Protein AF-0000000083620413 (afdb_homodimer)

Foldseek 3Di:
DPDCPPVNVVVVVVVVVVVVVVVVVVVVVVVVVVVVVVVVVVVVVVVVVVVVVVVVVVVVVVVVVVVVVVVVVVVVVVVVVVVVVVVVVVVD/DPDCPPVNVVVVVVVVVVVVVVVVVVVVVVVVVVVVVVVVVVVVVVVVVVVVVVVVVVVVVVVVVVVVVVVVVVVVVVVVVVVVVVVVVVVD

Radius of gyration: 39.82 Å; Cα contacts (8 Å, |Δi|>4): 116; chains: 2; bounding box: 20×126×66 Å

Secondary structure (DSSP, 8-state):
---B-HHHHHHHHHHHHHHHHHHHHHHHHHHHHHHHHHHHHHHHHHHHHHHHHHHHHHHHHHHHHHHHHHHHHHHHHHHHHHHHHHHHHHH-/---B-HHHHHHHHHHHHHHHHHHHHHHHHHHHHHHHHHHHHHHHHHHHHHHHHHHHHHHHHHHHHHHHHHHHHHHHHHHHHHHHHHHHHH--

Structure (mmCIF, N/CA/C/O backbone):
data_AF-0000000083620413-model_v1
#
loop_
_entity.id
_entity.type
_entity.pdbx_description
1 polymer 'Armadillo repeat-containing kinesin-like protein 3-like'
#
loop_
_atom_site.group_PDB
_atom_site.id
_atom_site.type_symbol
_atom_site.label_atom_id
_atom_site.label_alt_id
_atom_site.label_comp_id
_atom_site.label_asym_id
_atom_site.label_entity_id
_atom_site.label_seq_id
_atom_site.pdbx_PDB_ins_code
_atom_site.Cartn_x
_atom_site.Cartn_y
_atom_site.Cartn_z
_atom_site.occupancy
_atom_site.B_iso_or_equiv
_atom_site.auth_seq_id
_atom_site.auth_comp_id
_atom_site.auth_asym_id
_atom_site.auth_atom_id
_atom_site.pdbx_PDB_model_num
ATOM 1 N N . ILE A 1 1 ? 6.785 -59.375 -35.844 1 46.03 1 ILE A N 1
ATOM 2 C CA . ILE A 1 1 ? 7.059 -58.25 -34.938 1 46.03 1 ILE A CA 1
ATOM 3 C C . ILE A 1 1 ? 7.402 -58.781 -33.531 1 46.03 1 ILE A C 1
ATOM 5 O O . ILE A 1 1 ? 6.676 -59.625 -33 1 46.03 1 ILE A O 1
ATOM 9 N N . PRO A 1 2 ? 8.594 -58.844 -33.188 1 55.22 2 PRO A N 1
ATOM 10 C CA . PRO A 1 2 ? 8.945 -59.594 -32 1 55.22 2 PRO A CA 1
ATOM 11 C C . PRO A 1 2 ? 7.98 -59.344 -30.844 1 55.22 2 PRO A C 1
ATOM 13 O O . PRO A 1 2 ? 7.391 -58.281 -30.75 1 55.22 2 PRO A O 1
ATOM 16 N N . GLY A 1 3 ? 7.207 -60.344 -30.375 1 59.75 3 GLY A N 1
ATOM 17 C CA . GLY A 1 3 ? 6.113 -60.375 -29.422 1 59.75 3 GLY A CA 1
ATOM 18 C C . GLY A 1 3 ? 6.402 -59.594 -28.156 1 59.75 3 GLY A C 1
ATOM 19 O O . GLY A 1 3 ? 7.484 -59.688 -27.578 1 59.75 3 GLY A O 1
ATOM 20 N N . VAL A 1 4 ? 5.902 -58.344 -28.016 1 68.5 4 VAL A N 1
ATOM 21 C CA . VAL A 1 4 ? 6.012 -57.562 -26.781 1 68.5 4 VAL A CA 1
ATOM 22 C C . VAL A 1 4 ? 5.609 -58.438 -25.578 1 68.5 4 VAL A C 1
ATOM 24 O O . VAL A 1 4 ? 4.621 -59.156 -25.641 1 68.5 4 VAL A O 1
ATOM 27 N N . SER A 1 5 ? 6.73 -58.719 -24.766 1 80 5 SER A N 1
ATOM 28 C CA . SER A 1 5 ? 6.508 -59.562 -23.594 1 80 5 SER A CA 1
ATOM 29 C C . SER A 1 5 ? 5.438 -59 -22.688 1 80 5 SER A C 1
ATOM 31 O O . SER A 1 5 ? 5.195 -57.781 -22.703 1 80 5 SER A O 1
ATOM 33 N N . ALA A 1 6 ? 4.562 -59.844 -22.172 1 81.44 6 ALA A N 1
ATOM 34 C CA . ALA A 1 6 ? 3.572 -59.438 -21.156 1 81.44 6 ALA A CA 1
ATOM 35 C C . ALA A 1 6 ? 4.184 -58.531 -20.109 1 81.44 6 ALA A C 1
ATOM 37 O O . ALA A 1 6 ? 3.521 -57.625 -19.625 1 81.44 6 ALA A O 1
ATOM 38 N N . GLU A 1 7 ? 5.539 -58.656 -19.875 1 84.38 7 GLU A N 1
ATOM 39 C CA . GLU A 1 7 ? 6.258 -57.875 -18.891 1 84.38 7 GLU A CA 1
ATOM 40 C C . GLU A 1 7 ? 6.453 -56.438 -19.344 1 84.38 7 GLU A C 1
ATOM 42 O O . GLU A 1 7 ? 6.285 -55.5 -18.562 1 84.38 7 GLU A O 1
ATOM 47 N N . GLU A 1 8 ? 6.816 -56.344 -20.609 1 86.56 8 GLU A N 1
ATOM 48 C CA . GLU A 1 8 ? 7.02 -55.031 -21.172 1 86.56 8 GLU A CA 1
ATOM 49 C C . GLU A 1 8 ? 5.723 -54.219 -21.188 1 86.56 8 GLU A C 1
ATOM 51 O O . GLU A 1 8 ? 5.73 -53 -20.938 1 86.56 8 GLU A O 1
ATOM 56 N N . MET A 1 9 ? 4.621 -54.906 -21.453 1 87.81 9 MET A N 1
ATOM 57 C CA . MET A 1 9 ? 3.312 -54.25 -21.453 1 87.81 9 MET A CA 1
ATOM 58 C C . MET A 1 9 ? 2.926 -53.812 -20.047 1 87.81 9 MET A C 1
ATOM 60 O O . MET A 1 9 ? 2.391 -52.719 -19.859 1 87.81 9 MET A O 1
ATOM 64 N N . ALA A 1 10 ? 3.154 -54.625 -19.094 1 88.5 10 ALA A N 1
ATOM 65 C CA . ALA A 1 10 ? 2.854 -54.312 -17.703 1 88.5 10 ALA A CA 1
ATOM 66 C C . ALA A 1 10 ? 3.662 -53.094 -17.25 1 88.5 10 ALA A C 1
ATOM 68 O O . ALA A 1 10 ? 3.141 -52.219 -16.547 1 88.5 10 ALA A O 1
ATOM 69 N N . ASP A 1 11 ? 4.926 -53.062 -17.641 1 91.25 11 ASP A N 1
ATOM 70 C CA . ASP A 1 11 ? 5.809 -51.969 -17.297 1 91.25 11 ASP A CA 1
ATOM 71 C C . ASP A 1 11 ? 5.316 -50.656 -17.891 1 91.25 11 ASP A C 1
ATOM 73 O O . ASP A 1 11 ? 5.324 -49.625 -17.219 1 91.25 11 ASP A O 1
ATOM 77 N N . LEU A 1 12 ? 4.926 -50.75 -19.125 1 92.81 12 LEU A N 1
ATOM 78 C CA . LEU A 1 12 ? 4.438 -49.562 -19.812 1 92.81 12 LEU A CA 1
ATOM 79 C C . LEU A 1 12 ? 3.164 -49.031 -19.156 1 92.81 12 LEU A C 1
ATOM 81 O O . LEU A 1 12 ? 2.988 -47.812 -19.016 1 92.81 12 LEU A O 1
ATOM 85 N N . LYS A 1 13 ? 2.328 -49.875 -18.734 1 92.94 13 LYS A N 1
ATOM 86 C CA . LYS A 1 13 ? 1.086 -49.5 -18.078 1 92.94 13 LYS A CA 1
ATOM 87 C C . LYS A 1 13 ? 1.366 -48.812 -16.734 1 92.94 13 LYS A C 1
ATOM 89 O O . LYS A 1 13 ? 0.703 -47.844 -16.359 1 92.94 13 LYS A O 1
ATOM 94 N N . LYS A 1 14 ? 2.369 -49.344 -16.062 1 96.25 14 LYS A N 1
ATOM 95 C CA . LYS A 1 14 ? 2.773 -48.781 -14.781 1 96.25 14 LYS A CA 1
ATOM 96 C C . LYS A 1 14 ? 3.338 -47.375 -14.969 1 96.25 14 LYS A C 1
ATOM 98 O O . LYS A 1 14 ? 3.049 -46.469 -14.172 1 96.25 14 LYS A O 1
ATOM 103 N N . MET A 1 15 ? 4.094 -47.219 -15.969 1 97 15 MET A N 1
ATOM 104 C CA . MET A 1 15 ? 4.684 -45.906 -16.266 1 97 15 MET A CA 1
ATOM 105 C C . MET A 1 15 ? 3.604 -44.906 -16.609 1 97 15 MET A C 1
ATOM 107 O O . MET A 1 15 ? 3.67 -43.75 -16.188 1 97 15 MET A O 1
ATOM 111 N N . LEU A 1 16 ? 2.693 -45.344 -17.391 1 97.38 16 LEU A N 1
ATOM 112 C CA . LEU A 1 16 ? 1.594 -44.469 -17.781 1 97.38 16 LEU A CA 1
ATOM 113 C C . LEU A 1 16 ? 0.809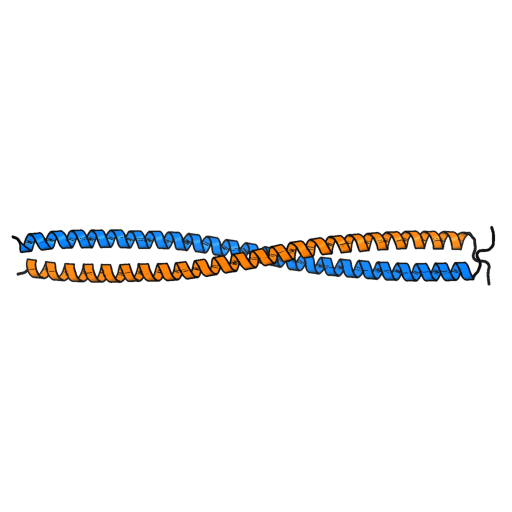 -44 -16.562 1 97.38 16 LEU A C 1
ATOM 115 O O . LEU A 1 16 ? 0.457 -42.844 -16.453 1 97.38 16 LEU A O 1
ATOM 119 N N . GLN A 1 17 ? 0.537 -44.906 -15.68 1 97.5 17 GLN A N 1
ATOM 120 C CA . GLN A 1 17 ? -0.176 -44.562 -14.461 1 97.5 17 GLN A CA 1
ATOM 121 C C . GLN A 1 17 ? 0.605 -43.531 -13.641 1 97.5 17 GLN A C 1
ATOM 123 O O . GLN A 1 17 ? 0.032 -42.562 -13.141 1 97.5 17 GLN A O 1
ATOM 128 N N . LYS A 1 18 ? 1.908 -43.781 -13.508 1 98 18 LYS A N 1
ATOM 129 C CA . LYS A 1 18 ? 2.768 -42.844 -12.773 1 98 18 LYS A CA 1
ATOM 130 C C . LYS A 1 18 ? 2.756 -41.469 -13.406 1 98 18 LYS A C 1
ATOM 132 O O . LYS A 1 18 ? 2.633 -40.469 -12.703 1 98 18 LYS A O 1
ATOM 137 N N . GLU A 1 19 ? 2.838 -41.406 -14.711 1 98.19 19 GLU A N 1
ATOM 138 C CA . GLU A 1 19 ? 2.832 -40.156 -15.43 1 98.19 19 GLU A CA 1
ATOM 139 C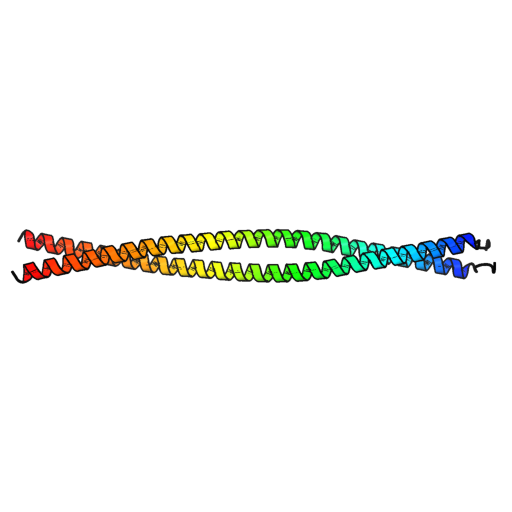 C . GLU A 1 19 ? 1.505 -39.406 -15.25 1 98.19 19 GLU A C 1
ATOM 141 O O . GLU A 1 19 ? 1.481 -38.188 -15.078 1 98.19 19 GLU A O 1
ATOM 146 N N . THR A 1 20 ? 0.494 -40.125 -15.273 1 97.62 20 THR A N 1
ATOM 147 C CA . THR A 1 20 ? -0.823 -39.531 -15.078 1 97.62 20 THR A CA 1
ATOM 148 C C . THR A 1 20 ? -0.937 -38.906 -13.688 1 97.62 20 THR A C 1
ATOM 150 O O . THR A 1 20 ? -1.461 -37.812 -13.539 1 97.62 20 THR A O 1
ATOM 153 N N . LEU A 1 21 ? -0.417 -39.562 -12.711 1 98.12 21 LEU A N 1
ATOM 154 C CA . LEU A 1 21 ? -0.463 -39.062 -11.336 1 98.12 21 LEU A CA 1
ATOM 155 C C . LEU A 1 21 ? 0.366 -37.781 -11.195 1 98.12 21 LEU A C 1
ATOM 157 O O . LEU A 1 21 ? -0.061 -36.844 -10.547 1 98.12 21 LEU A O 1
ATOM 161 N N . LEU A 1 22 ? 1.538 -37.844 -11.781 1 97.5 22 LEU A N 1
ATOM 162 C CA . LEU A 1 22 ? 2.418 -36.688 -11.719 1 97.5 22 LEU A CA 1
ATOM 163 C C . LEU A 1 22 ? 1.777 -35.469 -12.398 1 97.5 22 LEU A C 1
ATOM 165 O O . LEU A 1 22 ? 1.839 -34.344 -11.875 1 97.5 22 LEU A O 1
ATOM 169 N N . ARG A 1 23 ? 1.082 -35.688 -13.508 1 97.25 23 ARG A N 1
ATOM 170 C CA . ARG A 1 23 ? 0.384 -34.625 -14.227 1 97.25 23 ARG A CA 1
ATOM 171 C C . ARG A 1 23 ? -0.72 -34.031 -13.359 1 97.25 23 ARG A C 1
ATOM 173 O O . ARG A 1 23 ? -0.812 -32.812 -13.227 1 97.25 23 ARG A O 1
ATOM 180 N N . LYS A 1 24 ? -1.477 -34.938 -12.805 1 97.31 24 LYS A N 1
ATOM 181 C CA . LYS A 1 24 ? -2.588 -34.469 -11.977 1 97.31 24 LYS A CA 1
ATOM 182 C C . LYS A 1 24 ? -2.084 -33.656 -10.773 1 97.31 24 LYS A C 1
ATOM 184 O O . LYS A 1 24 ? -2.699 -32.688 -10.383 1 97.31 24 LYS A O 1
ATOM 189 N N . ALA A 1 25 ? -0.992 -34.062 -10.242 1 96.88 25 ALA A N 1
ATOM 190 C CA . ALA A 1 25 ? -0.386 -33.344 -9.125 1 96.88 25 ALA A CA 1
ATOM 191 C C . ALA A 1 25 ? 0.093 -31.953 -9.555 1 96.88 25 ALA A C 1
ATOM 193 O O . ALA A 1 25 ? -0.151 -30.969 -8.867 1 96.88 25 ALA A O 1
ATOM 194 N N . ALA A 1 26 ? 0.707 -31.922 -10.656 1 96 26 ALA A N 1
ATOM 195 C CA . ALA A 1 26 ? 1.206 -30.656 -11.188 1 96 26 ALA A CA 1
ATOM 196 C C . ALA A 1 26 ? 0.058 -29.703 -11.508 1 96 26 ALA A C 1
ATOM 198 O O . ALA A 1 26 ? 0.14 -28.5 -11.227 1 96 26 ALA A O 1
ATOM 199 N N . GLU A 1 27 ? -0.978 -30.172 -12.062 1 96.25 27 GLU A N 1
ATOM 200 C CA . GLU A 1 27 ? -2.158 -29.375 -12.359 1 96.25 27 GLU A CA 1
ATOM 201 C C . GLU A 1 27 ? -2.801 -28.828 -11.086 1 96.25 27 GLU A C 1
ATOM 203 O O . GLU A 1 27 ? -3.281 -27.688 -11.062 1 96.25 27 GLU A O 1
ATOM 208 N N . GLY A 1 28 ? -2.838 -29.672 -10.125 1 96.94 28 GLY A N 1
ATOM 209 C CA . GLY A 1 28 ? -3.338 -29.234 -8.828 1 96.94 28 GLY A CA 1
ATOM 210 C C . GLY A 1 28 ? -2.535 -28.094 -8.227 1 96.94 28 GLY A C 1
ATOM 211 O O . GLY A 1 28 ? -3.104 -27.141 -7.684 1 96.94 28 GLY A O 1
ATOM 212 N N . GLU A 1 29 ? -1.258 -28.219 -8.289 1 96.25 29 GLU A N 1
ATOM 213 C CA . GLU A 1 29 ? -0.386 -27.156 -7.801 1 96.25 29 GLU A CA 1
ATOM 214 C C . GLU A 1 29 ? -0.612 -25.859 -8.578 1 96.25 29 GLU A C 1
ATOM 216 O O . GLU A 1 29 ? -0.652 -24.766 -7.984 1 96.25 29 GLU A O 1
ATOM 221 N N . THR A 1 30 ? -0.765 -26.094 -9.852 1 96.62 30 THR A N 1
ATOM 222 C CA . THR A 1 30 ? -1.014 -24.922 -10.695 1 96.62 30 THR A CA 1
ATOM 223 C C . THR A 1 30 ? -2.301 -24.219 -10.281 1 96.62 30 THR A C 1
ATOM 225 O O . THR A 1 30 ? -2.336 -23 -10.172 1 96.62 30 THR A O 1
ATOM 228 N N . ASN A 1 31 ? -3.297 -24.906 -10.031 1 95.44 31 ASN A N 1
ATOM 229 C CA . ASN A 1 31 ? -4.574 -24.344 -9.602 1 95.44 31 ASN A CA 1
ATOM 230 C C . ASN A 1 31 ? -4.449 -23.609 -8.266 1 95.44 31 ASN A C 1
ATOM 232 O O . ASN A 1 31 ? -5.039 -22.547 -8.078 1 95.44 31 ASN A O 1
ATOM 236 N N . ASN A 1 32 ? -3.645 -24.125 -7.422 1 96.62 32 ASN A N 1
ATOM 237 C CA . ASN A 1 32 ? -3.379 -23.5 -6.129 1 96.62 32 ASN A CA 1
ATOM 238 C C . ASN A 1 32 ? -2.676 -22.156 -6.285 1 96.62 32 ASN A C 1
ATOM 240 O O . ASN A 1 32 ? -3.051 -21.172 -5.645 1 96.62 32 ASN A O 1
ATOM 244 N N . TRP A 1 33 ? -1.812 -22.125 -7.203 1 96.06 33 TRP A N 1
ATOM 245 C CA . TRP A 1 33 ? -1.052 -20.891 -7.426 1 96.06 33 TRP A CA 1
ATOM 246 C C . TRP A 1 33 ? -1.924 -19.828 -8.07 1 96.06 33 TRP A C 1
ATOM 248 O O . TRP A 1 33 ? -1.787 -18.641 -7.77 1 96.06 33 TRP A O 1
ATOM 258 N N . LYS A 1 34 ? -2.816 -20.328 -8.875 1 96.56 34 LYS A N 1
ATOM 259 C CA . LYS A 1 34 ? -3.762 -19.406 -9.492 1 96.56 34 LYS A CA 1
ATOM 260 C C . LYS A 1 34 ? -4.613 -18.703 -8.438 1 96.56 34 LYS A C 1
ATOM 262 O O . LYS A 1 34 ? -4.848 -17.5 -8.531 1 96.56 34 LYS A O 1
ATOM 267 N N . ILE A 1 35 ? -4.984 -19.344 -7.469 1 97.25 35 ILE A N 1
ATOM 268 C CA . ILE A 1 35 ? -5.801 -18.797 -6.387 1 97.25 35 ILE A CA 1
ATOM 269 C C . ILE A 1 35 ? -4.98 -17.812 -5.57 1 97.25 35 ILE A C 1
ATOM 271 O O . ILE A 1 35 ? -5.445 -16.703 -5.277 1 97.25 35 ILE A O 1
ATOM 275 N N . GLN A 1 36 ? -3.742 -18.172 -5.344 1 96.75 36 GLN A N 1
ATOM 276 C CA . GLN A 1 36 ? -2.877 -17.297 -4.551 1 96.75 36 GLN A CA 1
ATOM 277 C C . GLN A 1 36 ? -2.58 -16 -5.289 1 96.75 36 GLN A C 1
ATOM 279 O O . GLN A 1 36 ? -2.602 -14.922 -4.691 1 96.75 36 GLN A O 1
ATOM 284 N N . VAL A 1 37 ? -2.34 -16.188 -6.551 1 98.12 37 VAL A N 1
ATOM 285 C CA . VAL A 1 37 ? -2.059 -15 -7.359 1 98.12 37 VAL A CA 1
ATOM 286 C C . VAL A 1 37 ? -3.273 -14.078 -7.367 1 98.12 37 VAL A C 1
ATOM 288 O O . VAL A 1 37 ? -3.137 -12.859 -7.223 1 98.12 37 VAL A O 1
ATOM 291 N N . ALA A 1 38 ? -4.426 -14.609 -7.488 1 97.81 38 ALA A N 1
ATOM 292 C CA . ALA A 1 38 ? -5.648 -13.812 -7.5 1 97.81 38 ALA A CA 1
ATOM 293 C C . ALA A 1 38 ? -5.828 -13.07 -6.18 1 97.81 38 ALA A C 1
ATOM 295 O O . ALA A 1 38 ? -6.18 -11.883 -6.172 1 97.81 38 ALA A O 1
ATOM 296 N N . GLU A 1 39 ? -5.57 -13.641 -5.086 1 98.12 39 GLU A N 1
ATOM 297 C CA . GLU A 1 39 ? -5.68 -13.031 -3.762 1 98.12 39 GLU A CA 1
ATOM 298 C C . GLU A 1 39 ? -4.66 -11.914 -3.58 1 98.12 39 GLU A C 1
ATO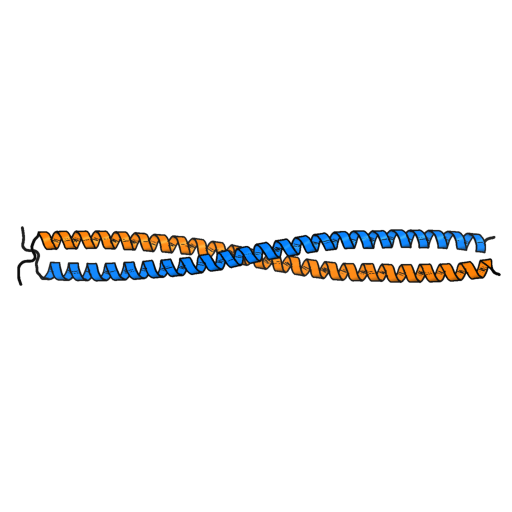M 300 O O . GLU A 1 39 ? -4.988 -10.836 -3.068 1 98.12 39 GLU A O 1
ATOM 305 N N . LEU A 1 40 ? -3.5 -12.172 -4.016 1 98.5 40 LEU A N 1
ATOM 306 C CA . LEU A 1 40 ? -2.432 -11.188 -3.881 1 98.5 40 LEU A CA 1
ATOM 307 C C . LEU A 1 40 ? -2.703 -9.969 -4.754 1 98.5 40 LEU A C 1
ATOM 3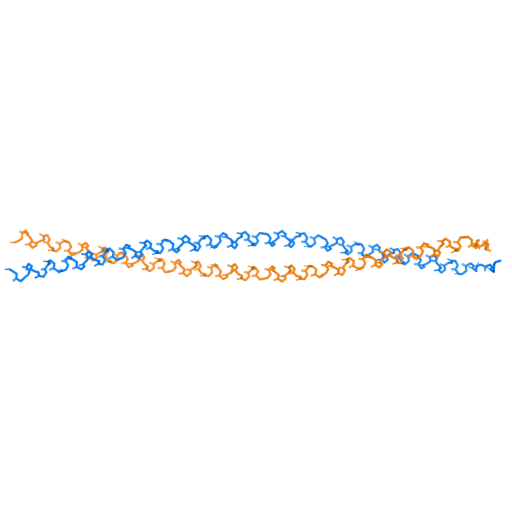09 O O . LEU A 1 40 ? -2.422 -8.836 -4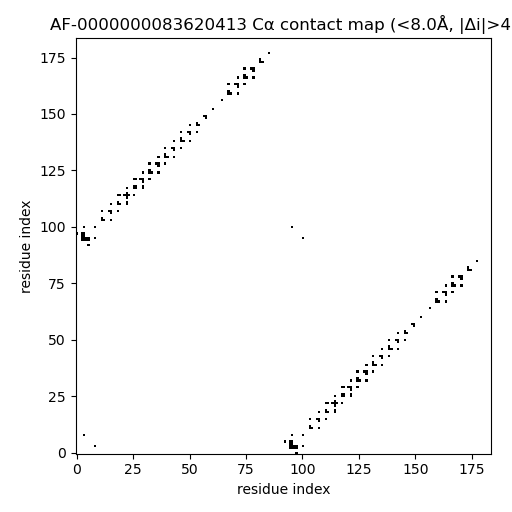.352 1 98.5 40 LEU A O 1
ATOM 313 N N . LYS A 1 41 ? -3.285 -10.227 -5.895 1 98.31 41 LYS A N 1
ATOM 314 C CA . LYS A 1 41 ? -3.631 -9.117 -6.773 1 98.31 41 LYS A CA 1
ATOM 315 C C . LYS A 1 41 ? -4.715 -8.242 -6.152 1 98.31 41 LYS A C 1
ATOM 317 O O . LYS A 1 41 ? -4.676 -7.016 -6.27 1 98.31 41 LYS A O 1
ATOM 322 N N . GLN A 1 42 ? -5.621 -8.852 -5.535 1 98.44 42 GLN A N 1
ATOM 323 C CA . GLN A 1 42 ? -6.668 -8.102 -4.844 1 98.44 42 GLN A CA 1
ATOM 324 C C . GLN A 1 42 ? -6.09 -7.293 -3.689 1 98.44 42 GLN A C 1
ATOM 326 O O . GLN A 1 42 ? -6.469 -6.137 -3.484 1 98.44 42 GLN A O 1
ATOM 331 N N . SER A 1 43 ? -5.246 -7.863 -3 1 98.31 43 SER A N 1
ATOM 332 C CA . SER A 1 43 ? -4.574 -7.18 -1.898 1 98.31 43 SER A CA 1
ATOM 333 C C . SER A 1 43 ? -3.768 -5.984 -2.396 1 98.31 43 SER A C 1
ATOM 335 O O . SER A 1 43 ? -3.791 -4.914 -1.786 1 98.31 43 SER A O 1
ATOM 337 N N . GLU A 1 44 ? -3.066 -6.273 -3.412 1 97.69 44 GLU A N 1
ATOM 338 C CA . GLU A 1 44 ? -2.258 -5.211 -4 1 97.69 44 GLU A CA 1
ATOM 339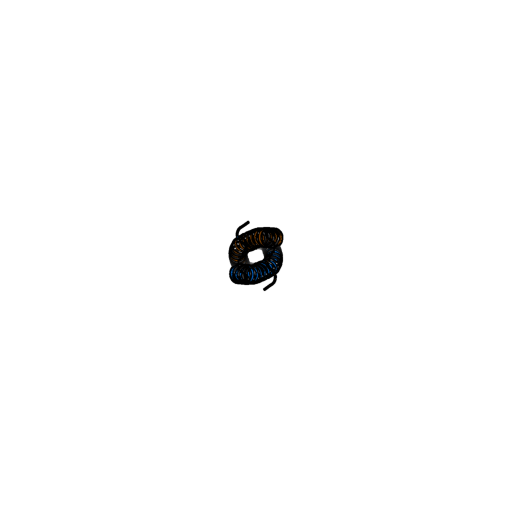 C C . GLU A 1 44 ? -3.123 -4.031 -4.434 1 97.69 44 GLU A C 1
ATOM 341 O O . GLU A 1 44 ? -2.771 -2.875 -4.188 1 97.69 44 GLU A O 1
ATOM 346 N N . ALA A 1 45 ? -4.227 -4.324 -5.016 1 97.88 45 ALA A N 1
ATOM 347 C CA . ALA A 1 45 ? -5.148 -3.271 -5.434 1 97.88 45 ALA A CA 1
ATOM 348 C C . ALA A 1 45 ? -5.668 -2.486 -4.234 1 97.88 45 ALA A C 1
ATOM 350 O O . ALA A 1 45 ? -5.77 -1.258 -4.285 1 97.88 45 ALA A O 1
ATOM 351 N N . SER A 1 46 ? -5.949 -3.111 -3.219 1 98.5 46 SER A N 1
ATOM 352 C CA . SER A 1 46 ? -6.418 -2.467 -1.997 1 98.5 46 SER A CA 1
ATOM 353 C C . SER A 1 46 ? -5.34 -1.568 -1.396 1 98.5 46 SER A C 1
ATOM 355 O O . SER A 1 46 ? -5.629 -0.447 -0.972 1 98.5 46 SER A O 1
ATOM 357 N N . ALA A 1 47 ? -4.152 -2.088 -1.422 1 98.69 47 ALA A N 1
ATOM 358 C CA . ALA A 1 47 ? -3.043 -1.316 -0.873 1 98.69 47 ALA A CA 1
ATOM 359 C C . ALA A 1 47 ? -2.797 -0.051 -1.689 1 98.69 47 ALA A C 1
ATOM 361 O O . ALA A 1 47 ? -2.562 1.022 -1.128 1 98.69 47 ALA A O 1
ATOM 362 N N . LYS A 1 48 ? -2.842 -0.196 -2.953 1 98.31 48 LYS A N 1
ATOM 363 C CA . LYS A 1 48 ? -2.646 0.955 -3.83 1 98.31 48 LYS A CA 1
ATOM 364 C C . LYS A 1 48 ? -3.736 2.002 -3.611 1 98.31 48 LYS A C 1
ATOM 366 O O . LYS A 1 48 ? -3.461 3.203 -3.625 1 98.31 48 LYS A O 1
ATOM 371 N N . SER A 1 49 ? -4.93 1.579 -3.367 1 98.69 49 SER A N 1
ATOM 372 C CA . SER A 1 49 ? -6.035 2.48 -3.057 1 98.69 49 SER A CA 1
ATOM 373 C C . SER A 1 49 ? -5.809 3.197 -1.73 1 98.69 49 SER A C 1
ATOM 375 O O . SER A 1 49 ? -6.027 4.406 -1.628 1 98.69 49 SER A O 1
ATOM 377 N N . GLU A 1 50 ? -5.367 2.551 -0.78 1 98.81 50 GLU A N 1
ATOM 378 C CA . GLU A 1 50 ? -5.086 3.135 0.528 1 98.81 50 GLU A CA 1
ATOM 379 C C . GLU A 1 50 ? -3.963 4.16 0.444 1 98.81 50 GLU A C 1
ATOM 381 O O . GLU A 1 50 ? -4.039 5.227 1.056 1 98.81 50 GLU A O 1
ATOM 386 N N . ILE A 1 51 ? -2.98 3.891 -0.236 1 98.94 51 ILE A N 1
ATOM 387 C CA . ILE A 1 51 ? -1.852 4.793 -0.435 1 98.94 51 ILE A CA 1
ATOM 388 C C . ILE A 1 51 ? -2.336 6.09 -1.076 1 98.94 51 ILE A C 1
ATOM 390 O O . ILE A 1 51 ? -1.971 7.184 -0.635 1 98.94 51 ILE A O 1
ATOM 394 N N . SER A 1 52 ? -3.164 5.902 -2.043 1 98.88 52 SER A N 1
ATOM 395 C CA . SER A 1 52 ? -3.709 7.074 -2.719 1 98.88 52 SER A CA 1
ATOM 396 C C . SER A 1 52 ? -4.523 7.938 -1.759 1 98.88 52 SER A C 1
ATOM 398 O O . SER A 1 52 ? -4.414 9.164 -1.773 1 98.88 52 SER A O 1
ATOM 400 N N . LYS A 1 53 ? -5.336 7.312 -1.01 1 98.88 53 LYS A N 1
ATOM 401 C CA . LYS A 1 53 ? -6.145 8.008 -0.014 1 98.88 53 LYS A CA 1
ATOM 402 C C . LYS A 1 53 ? -5.266 8.75 0.989 1 98.88 53 LYS A C 1
ATOM 404 O O . LYS A 1 53 ? -5.539 9.898 1.33 1 98.88 53 LYS A O 1
ATOM 409 N N . LEU A 1 54 ? -4.207 8.203 1.375 1 98.88 54 LEU A N 1
ATOM 410 C CA . LEU A 1 54 ? -3.299 8.789 2.352 1 98.88 54 LEU A CA 1
ATOM 411 C C . LEU A 1 54 ? -2.543 9.969 1.752 1 98.88 54 LEU A C 1
ATOM 413 O O . LEU A 1 54 ? -2.32 10.977 2.426 1 98.88 54 LEU A O 1
ATOM 417 N N . HIS A 1 55 ? -2.213 9.859 0.51 1 98.81 55 HIS A N 1
ATOM 418 C CA . HIS A 1 55 ? -1.583 10.977 -0.182 1 98.81 55 HIS A CA 1
ATOM 419 C C . HIS A 1 55 ? -2.518 12.18 -0.248 1 98.81 55 HIS A C 1
ATOM 421 O O . HIS A 1 55 ? -2.09 13.312 -0.027 1 98.81 55 HIS A O 1
ATOM 427 N N . LYS A 1 56 ? -3.775 11.945 -0.543 1 98.88 56 LYS A N 1
ATOM 428 C CA . LYS A 1 56 ? -4.762 13.023 -0.583 1 98.88 56 LYS A CA 1
ATOM 429 C C . LYS A 1 56 ? -4.918 13.672 0.788 1 98.88 56 LYS A C 1
ATOM 431 O O . LYS A 1 56 ? -5.039 14.898 0.89 1 98.88 56 LYS A O 1
ATOM 436 N N . MET A 1 57 ? -4.832 12.852 1.744 1 98.75 57 MET A N 1
ATOM 437 C CA . MET A 1 57 ? -4.949 13.359 3.105 1 98.75 57 MET A CA 1
ATOM 438 C C . MET A 1 57 ? -3.752 14.242 3.459 1 98.75 57 MET A C 1
ATOM 440 O O . MET A 1 57 ? -3.91 15.289 4.09 1 98.75 57 MET A O 1
ATOM 444 N N . LEU A 1 58 ? -2.652 13.812 3.018 1 98.69 58 LEU A N 1
ATOM 445 C CA . LEU A 1 58 ? -1.446 14.594 3.266 1 98.69 58 LEU A CA 1
ATOM 446 C C . LEU A 1 58 ? -1.501 15.922 2.525 1 98.69 58 LEU A C 1
ATOM 448 O O . LEU A 1 58 ? -1.078 16.953 3.057 1 98.69 58 LEU A O 1
ATOM 452 N N . GLU A 1 59 ? -2.004 15.852 1.39 1 98.25 59 GLU A N 1
ATOM 453 C CA . GLU A 1 59 ? -2.18 17.078 0.631 1 98.25 59 GLU A CA 1
ATOM 454 C C . GLU A 1 59 ? -3.162 18.016 1.323 1 98.25 59 GLU A C 1
ATOM 456 O O . GLU A 1 59 ? -2.922 19.234 1.408 1 98.25 59 GLU A O 1
ATOM 461 N N . ASP A 1 60 ? -4.27 17.578 1.824 1 98.25 60 ASP A N 1
ATOM 462 C CA . ASP A 1 60 ? -5.262 18.359 2.555 1 98.25 60 ASP A CA 1
ATOM 463 C C . ASP A 1 60 ? -4.652 18.984 3.811 1 98.25 60 ASP A C 1
ATOM 465 O O . ASP A 1 60 ? -4.891 20.156 4.105 1 98.25 60 ASP A O 1
ATOM 469 N N . GLU A 1 61 ? -3.885 18.141 4.414 1 98.12 61 GLU A N 1
ATOM 470 C CA . GLU A 1 61 ? -3.223 18.641 5.617 1 98.12 61 GLU A CA 1
ATOM 471 C C . GLU A 1 61 ? -2.24 19.766 5.281 1 98.12 61 GLU A C 1
ATOM 473 O O . GLU A 1 61 ? -2.109 20.734 6.039 1 98.12 61 GLU A O 1
ATOM 478 N N . ALA A 1 62 ? -1.588 19.672 4.254 1 97.69 62 ALA A N 1
ATOM 479 C CA . ALA A 1 62 ? -0.672 20.734 3.822 1 97.69 62 ALA A CA 1
ATOM 480 C C . ALA A 1 62 ? -1.421 22.031 3.557 1 97.69 62 ALA A C 1
ATOM 482 O O . ALA A 1 62 ? -0.948 23.109 3.92 1 97.69 62 ALA A O 1
ATOM 483 N N . HIS A 1 63 ? -2.643 21.938 2.992 1 98.19 63 HIS A N 1
ATOM 484 C CA . HIS A 1 63 ? -3.461 23.125 2.734 1 98.19 63 HIS A CA 1
ATOM 485 C C . HIS A 1 63 ? -3.945 23.75 4.035 1 98.19 63 HIS A C 1
ATOM 487 O O . HIS A 1 63 ? -3.949 24.969 4.172 1 98.19 63 HIS A O 1
ATOM 493 N N . GLN A 1 64 ? -4.332 22.859 4.91 1 98.12 64 GLN A N 1
ATOM 494 C CA . GLN A 1 64 ? -4.766 23.359 6.215 1 98.12 64 GLN A CA 1
ATOM 495 C C . GLN A 1 64 ? -3.621 24.047 6.957 1 98.12 64 GLN A C 1
ATOM 497 O O . GLN A 1 64 ? -3.816 25.078 7.582 1 98.12 64 GLN A O 1
ATOM 502 N N . LYS A 1 65 ? -2.43 23.484 6.801 1 98.56 65 LYS A N 1
ATOM 503 C CA . LYS A 1 65 ? -1.241 24.078 7.414 1 98.56 65 LYS A CA 1
ATOM 504 C C . LYS A 1 65 ? -0.977 25.469 6.859 1 98.56 65 LYS A C 1
ATOM 506 O O . LYS A 1 65 ? -0.683 26.391 7.617 1 98.56 65 LYS A O 1
ATOM 511 N N . GLU A 1 66 ? -1.1 25.547 5.598 1 98.38 66 GLU A N 1
ATOM 512 C CA . GLU A 1 66 ? -0.896 26.844 4.961 1 98.38 66 GLU A CA 1
ATOM 513 C C . GLU A 1 66 ? -1.892 27.891 5.48 1 98.38 66 GLU A C 1
ATOM 515 O O . GLU A 1 66 ? -1.527 29.031 5.723 1 98.38 66 GLU A O 1
ATOM 520 N N . LYS A 1 67 ? -3.107 27.5 5.715 1 98.69 67 LYS A N 1
ATOM 521 C CA . LYS A 1 67 ? -4.145 28.391 6.234 1 98.69 67 LYS A CA 1
ATOM 522 C C . LYS A 1 67 ? -3.82 28.844 7.656 1 98.69 67 LYS A C 1
ATOM 524 O O . LYS A 1 67 ? -3.967 30.016 7.984 1 98.69 67 LYS A O 1
ATOM 529 N N . LEU A 1 68 ? -3.379 27.938 8.414 1 98.88 68 LEU A N 1
ATOM 530 C CA . LEU A 1 68 ? -3.043 28.25 9.797 1 98.88 68 LEU A CA 1
ATOM 531 C C . LEU A 1 68 ? -1.839 29.188 9.867 1 98.88 68 LEU A C 1
ATOM 533 O O . LEU A 1 68 ? -1.821 30.125 10.664 1 98.88 68 LEU A O 1
ATOM 537 N N . GLU A 1 69 ? -0.903 28.922 9 1 98.75 69 GLU A N 1
ATOM 538 C CA . GLU A 1 69 ? 0.264 29.797 8.93 1 98.75 69 GLU A CA 1
ATOM 539 C C . GLU A 1 69 ? -0.125 31.203 8.492 1 98.75 69 GLU A C 1
ATOM 541 O O . GLU A 1 69 ? 0.435 32.188 8.984 1 98.75 69 GLU A O 1
ATOM 546 N N . GLY A 1 70 ? -1.03 31.344 7.621 1 98.81 70 GLY A N 1
ATOM 547 C CA . GLY A 1 70 ? -1.557 32.625 7.219 1 98.81 70 GLY A CA 1
ATOM 548 C C . GLY A 1 70 ? -2.264 33.375 8.344 1 98.81 70 GLY A C 1
ATOM 549 O O . GLY A 1 70 ? -2.092 34.594 8.5 1 98.81 70 GLY A O 1
ATOM 550 N N . GLU A 1 71 ? -3.027 32.562 9.062 1 98.88 71 GLU A N 1
ATOM 551 C CA . GLU A 1 71 ? -3.717 33.156 10.203 1 98.88 71 GLU A CA 1
ATOM 552 C C . GLU A 1 71 ? -2.723 33.688 11.242 1 98.88 71 GLU A C 1
ATOM 554 O O . GLU A 1 71 ? -2.916 34.75 11.812 1 98.88 71 GLU A O 1
ATOM 559 N N . ILE A 1 72 ? -1.668 32.938 11.445 1 98.94 72 ILE A N 1
ATOM 560 C CA . ILE A 1 72 ? -0.635 33.344 12.391 1 98.94 72 ILE A CA 1
ATOM 561 C C . ILE A 1 72 ? 0.019 34.625 11.906 1 98.94 72 ILE A C 1
ATOM 563 O O . ILE A 1 72 ? 0.21 35.562 12.695 1 98.94 72 ILE A O 1
ATOM 567 N N . ALA A 1 73 ? 0.295 34.781 10.656 1 98.75 73 ALA A N 1
ATOM 568 C CA . ALA A 1 73 ? 0.916 35.969 10.086 1 98.75 73 ALA A CA 1
ATOM 569 C C . ALA A 1 73 ? 0.026 37.188 10.273 1 98.75 73 ALA A C 1
ATOM 571 O O . ALA A 1 73 ? 0.51 38.281 10.617 1 98.75 73 ALA A O 1
ATOM 572 N N . ILE A 1 74 ? -1.251 37.031 10.062 1 98.81 74 ILE A N 1
ATOM 573 C CA . ILE A 1 74 ? -2.217 38.094 10.195 1 98.81 74 ILE A CA 1
ATOM 574 C C . ILE A 1 74 ? -2.273 38.562 11.648 1 98.81 74 ILE A C 1
ATOM 576 O O . ILE A 1 74 ? -2.195 39.781 11.93 1 98.81 74 ILE A O 1
ATOM 580 N N . LEU A 1 75 ? -2.293 37.625 12.578 1 98.69 75 LEU A N 1
ATOM 581 C CA . LEU A 1 75 ? -2.377 37.969 14 1 98.69 75 LEU A CA 1
ATOM 582 C C . LEU A 1 75 ? -1.106 38.656 14.477 1 98.69 75 LEU A C 1
ATOM 584 O O . LEU A 1 75 ? -1.173 39.625 15.234 1 98.69 75 LEU A O 1
ATOM 588 N N . GLN A 1 76 ? 0.039 38.156 13.969 1 98.56 76 GLN A N 1
ATOM 589 C CA . GLN A 1 76 ? 1.304 38.812 14.32 1 98.56 76 GLN A CA 1
ATOM 590 C C . GLN A 1 76 ? 1.357 40.25 13.82 1 98.56 76 GLN A C 1
ATOM 592 O O . GLN A 1 76 ? 1.839 41.125 14.516 1 98.56 76 GLN A O 1
ATOM 597 N N . SER A 1 77 ? 0.863 40.375 12.648 1 98.56 77 SER A N 1
ATOM 598 C CA . SER A 1 77 ? 0.833 41.719 12.07 1 98.56 77 SER A CA 1
ATOM 599 C C . SER A 1 77 ? -0.077 42.656 12.875 1 98.56 77 SER A C 1
ATOM 601 O O . SER A 1 77 ? 0.277 43.812 13.141 1 98.56 77 SER A O 1
ATOM 603 N N . GLN A 1 78 ? -1.212 42.125 13.273 1 97.06 78 GLN A N 1
ATOM 604 C CA . GLN A 1 78 ? -2.166 42.906 14.062 1 97.06 78 GLN A CA 1
ATOM 605 C C . GLN A 1 78 ? -1.594 43.25 15.438 1 97.06 78 GLN A C 1
ATOM 607 O O . GLN A 1 78 ? -1.754 44.375 15.922 1 97.06 78 GLN A O 1
ATOM 612 N N . LEU A 1 79 ? -0.872 42.281 16 1 95.88 79 LEU A N 1
ATOM 613 C CA . LEU A 1 79 ? -0.252 42.5 17.297 1 95.88 79 LEU A CA 1
ATOM 614 C C . LEU A 1 79 ? 0.833 43.562 17.234 1 95.88 79 LEU A C 1
ATOM 616 O O . LEU A 1 79 ? 0.915 44.406 18.109 1 95.88 79 LEU A O 1
ATOM 620 N N . LEU A 1 80 ? 1.632 43.5 16.172 1 95.62 80 LEU A N 1
ATOM 621 C CA . LEU A 1 80 ? 2.678 44.5 15.969 1 95.62 80 LEU A CA 1
ATOM 622 C C . LEU A 1 80 ? 2.076 45.875 15.805 1 95.62 80 LEU A C 1
ATOM 624 O O . LEU A 1 80 ? 2.576 46.844 16.375 1 95.62 80 LEU A O 1
ATOM 628 N N . GLN A 1 81 ? 0.953 46.062 15.062 1 92.62 81 GLN A N 1
ATOM 629 C CA . GLN A 1 81 ? 0.292 47.344 14.82 1 92.62 81 GLN A CA 1
ATOM 630 C C . GLN A 1 81 ? -0.272 47.938 16.109 1 92.62 81 GLN A C 1
ATOM 632 O O . GLN A 1 81 ? -0.085 49.094 16.406 1 92.62 81 GLN A O 1
ATOM 637 N N . LEU A 1 82 ? -0.808 47.094 16.984 1 89 82 LEU A N 1
ATOM 638 C CA . LEU A 1 82 ? -1.387 47.562 18.234 1 89 82 LEU A CA 1
ATOM 639 C C . LEU A 1 82 ? -0.295 47.969 19.219 1 89 82 LEU A C 1
ATOM 641 O O . LEU A 1 82 ? -0.458 48.938 19.953 1 89 82 LEU A O 1
ATOM 645 N N . SER A 1 83 ? 0.788 47.312 19.109 1 86.19 83 SER A N 1
ATOM 646 C CA . SER A 1 83 ? 1.903 47.625 20 1 86.19 83 SER A CA 1
ATOM 647 C C . SER A 1 83 ? 2.531 48.969 19.641 1 86.19 83 SER A C 1
ATOM 649 O O . SER A 1 83 ? 2.91 49.719 20.531 1 86.19 83 SER A O 1
ATOM 651 N N . LEU A 1 84 ? 2.59 49.344 18.406 1 85.56 84 LEU A N 1
ATOM 652 C CA . LEU A 1 84 ? 3.154 50.594 17.938 1 85.56 84 LEU A CA 1
ATOM 653 C C . LEU A 1 84 ? 2.229 51.75 18.281 1 85.56 84 LEU A C 1
ATOM 655 O O . LEU A 1 84 ? 2.693 52.844 18.672 1 85.56 84 LEU A O 1
ATOM 659 N N . GLU A 1 85 ? 0.945 51.562 18.219 1 79.06 85 GLU A N 1
ATOM 660 C CA . GLU A 1 85 ? -0.042 52.562 18.547 1 79.06 85 GLU A CA 1
ATOM 661 C C . GLU A 1 85 ? -0.067 52.844 20.047 1 79.06 85 GLU A C 1
ATOM 663 O O . GLU A 1 85 ? -0.199 54 20.469 1 79.06 85 GLU A O 1
ATOM 668 N N . ALA A 1 86 ? 0.122 52 20.875 1 76.62 86 ALA A N 1
ATOM 669 C CA . ALA A 1 86 ? 0.146 52.125 22.328 1 76.62 86 ALA A CA 1
ATOM 670 C C . ALA A 1 86 ? 1.384 52.906 22.781 1 76.62 86 ALA A C 1
ATOM 672 O O . ALA A 1 86 ? 1.312 53.719 23.703 1 76.62 86 ALA A O 1
ATOM 673 N N . ASP A 1 87 ? 2.449 52.656 22.266 1 71.62 87 ASP A N 1
ATOM 674 C CA . ASP A 1 87 ? 3.686 53.375 22.609 1 71.62 87 ASP A CA 1
ATOM 675 C C . ASP A 1 87 ? 3.594 54.844 22.266 1 71.62 87 ASP A C 1
ATOM 677 O O . ASP A 1 87 ? 4.102 55.688 23 1 71.62 87 ASP A O 1
ATOM 681 N N . GLU A 1 88 ? 2.889 55.219 21.219 1 70.62 88 GLU A N 1
ATOM 682 C CA . GLU A 1 88 ? 2.727 56.625 20.828 1 70.62 88 GLU A CA 1
ATOM 683 C C . GLU A 1 88 ? 1.851 57.375 21.828 1 70.62 88 GLU A C 1
ATOM 685 O O . GLU A 1 88 ? 2.107 58.531 22.125 1 70.62 88 GLU A O 1
ATOM 690 N N . VAL A 1 89 ? 0.929 56.812 22.359 1 68.56 89 VAL A N 1
ATOM 691 C CA . VAL A 1 89 ? 0.031 57.469 23.312 1 68.56 89 VAL A CA 1
ATOM 692 C C . VAL A 1 89 ? 0.732 57.656 24.656 1 68.56 89 VAL A C 1
ATOM 694 O O . VAL A 1 89 ? 0.47 58.625 25.375 1 68.56 89 VAL A O 1
ATOM 697 N N . ARG A 1 90 ? 1.639 56.656 25 1 65.75 90 ARG A N 1
ATOM 698 C CA . ARG A 1 90 ? 2.387 56.781 26.234 1 65.75 90 ARG A CA 1
ATOM 699 C C . ARG A 1 90 ? 3.391 57.906 26.172 1 65.75 90 ARG A C 1
ATOM 701 O O . ARG A 1 90 ? 3.73 58.531 27.188 1 65.75 90 ARG A O 1
ATOM 708 N N . TYR A 1 91 ? 3.748 58.25 25.062 1 63.94 91 TYR A N 1
ATOM 709 C CA . TYR A 1 91 ? 4.781 59.281 24.906 1 63.94 91 TYR A CA 1
ATOM 710 C C . TYR A 1 91 ? 4.176 60.625 24.516 1 63.94 91 TYR A C 1
ATOM 712 O O . TYR A 1 91 ? 4.891 61.594 24.391 1 63.94 91 TYR A O 1
ATOM 720 N N . THR A 1 92 ? 2.867 60.625 24.25 1 55.12 92 THR A N 1
ATOM 721 C CA . THR A 1 92 ? 2.203 61.906 24.062 1 55.12 92 THR A CA 1
ATOM 722 C C . THR A 1 92 ? 1.426 62.312 25.312 1 55.12 92 THR A C 1
ATOM 724 O O . THR A 1 92 ? 1.404 63.469 25.688 1 55.12 92 THR A O 1
ATOM 727 N N . ILE B 1 1 ? -0.417 -65.938 -22.125 1 46.38 1 ILE B N 1
ATOM 728 C CA . ILE B 1 1 ? -0.751 -64.5 -21.906 1 46.38 1 ILE B CA 1
ATOM 729 C C . ILE B 1 1 ? -1.066 -63.844 -23.25 1 46.38 1 ILE B C 1
ATOM 731 O O . ILE B 1 1 ? -0.275 -63.938 -24.188 1 46.38 1 ILE B O 1
ATOM 735 N N . PRO B 1 2 ? -2.256 -63.75 -23.594 1 55.72 2 PRO B N 1
ATOM 736 C CA . PRO B 1 2 ? -2.576 -63.375 -24.969 1 55.72 2 PRO B CA 1
ATOM 737 C C . PRO B 1 2 ? -1.681 -62.281 -25.5 1 55.72 2 PRO B C 1
ATOM 739 O O . PRO B 1 2 ? -1.192 -61.438 -24.734 1 55.72 2 PRO B O 1
ATOM 742 N N . GLY B 1 3 ? -0.856 -62.5 -26.516 1 59.91 3 GLY B N 1
ATOM 743 C CA . GLY B 1 3 ? 0.193 -61.719 -27.141 1 59.91 3 GLY B CA 1
ATOM 744 C C . GLY B 1 3 ? -0.209 -60.25 -27.375 1 59.91 3 GLY B C 1
ATOM 745 O O . GLY B 1 3 ? -1.297 -60 -27.891 1 59.91 3 GLY B O 1
ATOM 746 N N . VAL B 1 4 ? 0.177 -59.312 -26.516 1 67.94 4 VAL B N 1
ATOM 747 C CA . VAL B 1 4 ? -0.03 -57.875 -26.719 1 67.94 4 VAL B CA 1
ATOM 748 C C . VAL B 1 4 ? 0.401 -57.5 -28.125 1 67.94 4 VAL B C 1
ATOM 750 O O . VAL B 1 4 ? 1.461 -57.906 -28.594 1 67.94 4 VAL B O 1
ATOM 753 N N . SER B 1 5 ? -0.738 -57.125 -28.906 1 79.94 5 SER B N 1
ATOM 754 C CA . SER B 1 5 ? -0.483 -56.781 -30.297 1 79.94 5 SER B CA 1
ATOM 755 C C . SER B 1 5 ? 0.493 -55.625 -30.391 1 79.94 5 SER B C 1
ATOM 757 O O . SER B 1 5 ? 0.631 -54.812 -29.453 1 79.94 5 SER B O 1
ATOM 759 N N . ALA B 1 6 ? 1.386 -55.719 -31.375 1 81.75 6 ALA B N 1
ATOM 760 C CA . ALA B 1 6 ? 2.297 -54.625 -31.688 1 81.75 6 ALA B CA 1
ATOM 761 C C . ALA B 1 6 ? 1.57 -53.281 -31.688 1 81.75 6 ALA B C 1
ATOM 763 O O . ALA B 1 6 ? 2.133 -52.281 -31.281 1 81.75 6 ALA B O 1
ATOM 764 N N . GLU B 1 7 ? 0.243 -53.312 -31.984 1 84.56 7 GLU B N 1
ATOM 765 C CA . GLU B 1 7 ? -0.577 -52.125 -32.062 1 84.56 7 GLU B CA 1
ATOM 766 C C . GLU B 1 7 ? -0.872 -51.562 -30.672 1 84.56 7 GLU B C 1
ATOM 768 O O . GLU B 1 7 ? -0.807 -50.344 -30.453 1 84.56 7 GLU B O 1
ATOM 773 N N . GLU B 1 8 ? -1.172 -52.469 -29.797 1 86.62 8 GLU B N 1
ATOM 774 C CA . GLU B 1 8 ? -1.467 -52.062 -28.422 1 86.62 8 GLU B CA 1
ATOM 775 C C . GLU B 1 8 ? -0.242 -51.438 -27.766 1 86.62 8 GLU B C 1
ATOM 777 O O . GLU B 1 8 ? -0.362 -50.5 -27 1 86.62 8 GLU B O 1
ATOM 782 N N . MET B 1 9 ? 0.928 -52 -28.062 1 88.06 9 MET B N 1
ATOM 783 C CA . MET B 1 9 ? 2.178 -51.5 -27.516 1 88.06 9 MET B CA 1
ATOM 784 C C . MET B 1 9 ? 2.471 -50.094 -28.078 1 88.06 9 MET B C 1
ATOM 786 O O . MET B 1 9 ? 2.91 -49.219 -27.328 1 88.06 9 MET B O 1
ATOM 790 N N . ALA B 1 10 ? 2.256 -49.938 -29.312 1 88.44 10 ALA B N 1
ATOM 791 C CA . ALA B 1 10 ? 2.477 -48.625 -29.953 1 88.44 10 ALA B CA 1
ATOM 792 C C . ALA B 1 10 ? 1.553 -47.562 -29.359 1 88.44 10 ALA B C 1
ATOM 794 O O . ALA B 1 10 ? 1.976 -46.438 -29.125 1 88.44 10 ALA B O 1
ATOM 795 N N . ASP B 1 11 ? 0.312 -47.938 -29.125 1 91.25 11 ASP B N 1
ATOM 796 C CA . ASP B 1 11 ? -0.674 -47.031 -28.547 1 91.25 11 ASP B CA 1
ATOM 797 C C . ASP B 1 11 ? -0.271 -46.594 -27.141 1 91.25 11 ASP B C 1
ATOM 799 O O . ASP B 1 11 ? -0.394 -45.438 -26.781 1 91.25 11 ASP B O 1
ATOM 803 N N . LEU B 1 12 ? 0.165 -47.562 -26.391 1 92.69 12 LEU B N 1
ATOM 804 C CA . LEU B 1 12 ? 0.578 -47.312 -25.016 1 92.69 12 LEU B CA 1
ATOM 805 C C . LEU B 1 12 ? 1.777 -46.344 -25 1 92.69 12 LEU B C 1
ATOM 807 O O . LEU B 1 12 ? 1.842 -45.438 -24.156 1 92.69 12 LEU B O 1
ATOM 811 N N . LYS B 1 13 ? 2.662 -46.5 -25.875 1 93.12 13 LYS B N 1
ATOM 812 C CA . LYS B 1 13 ? 3.84 -45.656 -25.969 1 93.12 13 LYS B CA 1
ATOM 813 C C . LYS B 1 13 ? 3.453 -44.219 -26.328 1 93.12 13 LYS B C 1
ATOM 815 O O . LYS B 1 13 ? 4.016 -43.25 -25.797 1 93.12 13 LYS B O 1
ATOM 820 N N . LYS B 1 14 ? 2.473 -44.125 -27.203 1 96.25 14 LYS B N 1
ATOM 821 C CA . LYS B 1 14 ? 1.972 -42.812 -27.609 1 96.25 14 LYS B CA 1
ATOM 822 C C . LYS B 1 14 ? 1.301 -42.094 -26.438 1 96.25 14 LYS B C 1
ATOM 824 O O . LYS B 1 14 ? 1.482 -40.906 -26.25 1 96.25 14 LYS B O 1
ATOM 829 N N . MET B 1 15 ? 0.58 -42.844 -25.719 1 96.94 15 MET B N 1
ATOM 830 C CA . MET B 1 15 ? -0.105 -42.281 -24.562 1 96.94 15 MET B CA 1
ATOM 831 C C . MET B 1 15 ? 0.898 -41.781 -23.516 1 96.94 15 MET B C 1
ATOM 833 O O . MET B 1 15 ? 0.719 -40.75 -22.906 1 96.94 15 MET B O 1
ATOM 837 N N . LEU B 1 16 ? 1.875 -42.594 -23.312 1 97.44 16 LEU B N 1
ATOM 838 C CA . LEU B 1 16 ? 2.912 -42.25 -22.344 1 97.44 16 LEU B CA 1
ATOM 839 C C . LEU B 1 16 ? 3.607 -40.969 -22.75 1 97.44 16 LEU B C 1
ATOM 841 O O . LEU B 1 16 ? 3.854 -40.094 -21.922 1 97.44 16 LEU B O 1
ATOM 845 N N . GLN B 1 17 ? 3.934 -40.844 -24 1 97.5 17 GLN B N 1
ATOM 846 C CA . GLN B 1 17 ? 4.566 -39.625 -24.484 1 97.5 17 GLN B CA 1
ATOM 847 C C . GLN B 1 17 ? 3.672 -38.406 -24.266 1 97.5 17 GLN B C 1
ATOM 849 O O . GLN B 1 17 ? 4.141 -37.344 -23.828 1 97.5 17 GLN B O 1
ATOM 854 N N . LYS B 1 18 ? 2.381 -38.562 -24.594 1 97.94 18 LYS B N 1
ATOM 855 C CA . LYS B 1 18 ? 1.419 -37.469 -24.406 1 97.94 18 LYS B CA 1
ATOM 856 C C . LYS B 1 18 ? 1.34 -37.062 -22.938 1 97.94 18 LYS B C 1
ATOM 858 O O . LYS B 1 18 ? 1.352 -35.875 -22.625 1 97.94 18 LYS B O 1
ATOM 863 N N . GLU B 1 19 ? 1.296 -38.031 -22.047 1 98.25 19 GLU B N 1
ATOM 864 C CA . GLU B 1 19 ? 1.229 -37.781 -20.625 1 98.25 19 GLU B CA 1
ATOM 865 C C . GLU B 1 19 ? 2.484 -37.062 -20.125 1 98.25 19 GLU B C 1
ATOM 867 O O . GLU B 1 19 ? 2.402 -36.125 -19.312 1 98.25 19 GLU B O 1
ATOM 872 N N . THR B 1 20 ? 3.553 -37.438 -20.625 1 97.69 20 THR B N 1
ATOM 873 C CA . THR B 1 20 ? 4.809 -36.812 -20.25 1 97.69 20 THR B CA 1
ATOM 874 C C . THR B 1 20 ? 4.816 -35.344 -20.672 1 97.69 20 THR B C 1
ATOM 876 O O . THR B 1 20 ? 5.238 -34.469 -19.922 1 97.69 20 THR B O 1
ATOM 879 N N . LEU B 1 21 ? 4.316 -35.062 -21.828 1 98.12 21 LEU B N 1
ATOM 880 C CA . LEU B 1 21 ? 4.266 -33.688 -22.328 1 98.12 21 LEU B CA 1
ATOM 881 C C . LEU B 1 21 ? 3.332 -32.812 -21.484 1 98.12 21 LEU B C 1
ATOM 883 O O . LEU B 1 21 ? 3.656 -31.688 -21.172 1 98.12 21 LEU B O 1
ATOM 887 N N . LEU B 1 22 ? 2.186 -33.375 -21.188 1 97.44 22 LEU B N 1
ATOM 888 C CA . LEU B 1 22 ? 1.21 -32.656 -20.391 1 97.44 22 LEU B CA 1
ATOM 889 C C . LEU B 1 22 ? 1.772 -32.344 -19 1 97.44 22 LEU B C 1
ATOM 891 O O . LEU B 1 22 ? 1.598 -31.25 -18.484 1 97.44 22 LEU B O 1
ATOM 895 N N . ARG B 1 23 ? 2.512 -33.281 -18.422 1 97.25 23 ARG B N 1
ATOM 896 C CA . ARG B 1 23 ? 3.145 -33.094 -17.125 1 97.25 23 ARG B CA 1
ATOM 897 C C . ARG B 1 23 ? 4.164 -31.953 -17.188 1 97.25 23 ARG B C 1
ATOM 899 O O . ARG B 1 23 ? 4.148 -31.062 -16.344 1 97.25 23 ARG B O 1
ATOM 906 N N . LYS B 1 24 ? 4.988 -32.062 -18.203 1 97.25 24 LYS B N 1
ATOM 907 C CA . LYS B 1 24 ? 6.027 -31.031 -18.344 1 97.25 24 LYS B CA 1
ATOM 908 C C . LYS B 1 24 ? 5.418 -29.656 -18.531 1 97.25 24 LYS B C 1
ATOM 910 O O . LYS B 1 24 ? 5.934 -28.656 -18.016 1 97.25 24 LYS B O 1
ATOM 915 N N . ALA B 1 25 ? 4.344 -29.594 -19.219 1 96.94 25 ALA B N 1
ATOM 916 C CA . ALA B 1 25 ? 3.641 -28.328 -19.422 1 96.94 25 ALA B CA 1
ATOM 917 C C . ALA B 1 25 ? 3.068 -27.812 -18.109 1 96.94 25 ALA B C 1
ATOM 919 O O . ALA B 1 25 ? 3.207 -26.625 -17.781 1 96.94 25 ALA B O 1
ATOM 920 N N . ALA B 1 26 ? 2.482 -28.672 -17.391 1 96 26 ALA B N 1
ATOM 921 C CA . ALA B 1 26 ? 1.902 -28.297 -16.109 1 96 26 ALA B CA 1
ATOM 922 C C . ALA B 1 26 ? 2.98 -27.844 -15.125 1 96 26 ALA B C 1
ATOM 924 O O . ALA B 1 26 ? 2.791 -26.859 -14.398 1 96 26 ALA B O 1
ATOM 925 N N . GLU B 1 27 ? 4.074 -28.469 -15.086 1 96.19 27 GLU B N 1
ATOM 926 C CA . GLU B 1 27 ? 5.195 -28.094 -14.234 1 96.19 27 GLU B CA 1
ATOM 927 C C . GLU B 1 27 ? 5.742 -26.719 -14.625 1 96.19 27 GLU B C 1
ATOM 929 O O . GLU B 1 27 ? 6.129 -25.938 -13.758 1 96.19 27 GLU B O 1
ATOM 934 N N . GLY B 1 28 ? 5.812 -26.516 -15.883 1 96.88 28 GLY B N 1
ATOM 935 C CA . GLY B 1 28 ? 6.223 -25.203 -16.375 1 96.88 28 GLY B CA 1
ATOM 936 C C . GLY B 1 28 ? 5.305 -24.078 -15.922 1 96.88 28 GLY B C 1
ATOM 937 O O . GLY B 1 28 ? 5.77 -23.016 -15.523 1 96.88 28 GLY B O 1
ATOM 938 N N . GLU B 1 29 ? 4.043 -24.312 -16.031 1 96.25 29 GLU B N 1
ATOM 939 C CA . GLU B 1 29 ? 3.066 -23.328 -15.57 1 96.25 29 GLU B CA 1
ATOM 940 C C . GLU B 1 29 ? 3.211 -23.062 -14.078 1 96.25 29 GLU B C 1
ATOM 942 O O . GLU B 1 29 ? 3.141 -21.922 -13.633 1 96.25 29 GLU B O 1
ATOM 947 N N . THR B 1 30 ? 3.43 -24.188 -13.438 1 96.56 30 THR B N 1
ATOM 948 C CA . THR B 1 30 ? 3.607 -24.062 -11.992 1 96.56 30 THR B CA 1
ATOM 949 C C . THR B 1 30 ? 4.812 -23.188 -11.672 1 96.56 30 THR B C 1
ATOM 951 O O . THR B 1 30 ? 4.738 -22.312 -10.805 1 96.56 30 THR B O 1
ATOM 954 N N . ASN B 1 31 ? 5.863 -23.359 -12.305 1 95.44 31 ASN B N 1
ATOM 955 C CA . ASN B 1 31 ? 7.066 -22.562 -12.094 1 95.44 31 ASN B CA 1
ATOM 956 C C . ASN B 1 31 ? 6.828 -21.094 -12.414 1 95.44 31 ASN B C 1
ATOM 958 O O . ASN B 1 31 ? 7.316 -20.219 -11.695 1 95.44 31 ASN B O 1
ATOM 962 N N . ASN B 1 32 ? 6.047 -20.844 -13.375 1 96.62 32 ASN B N 1
ATOM 963 C CA . ASN B 1 32 ? 5.684 -19.469 -13.75 1 96.62 32 ASN B CA 1
ATOM 964 C C . ASN B 1 32 ? 4.871 -18.797 -12.656 1 96.62 32 ASN B C 1
ATOM 966 O O . ASN B 1 32 ? 5.133 -17.641 -12.305 1 96.62 32 ASN B O 1
ATOM 970 N N . TRP B 1 33 ? 4.043 -19.531 -12.07 1 96.12 33 TRP B N 1
ATOM 971 C CA . TRP B 1 33 ? 3.189 -18.984 -11.016 1 96.12 33 TRP B CA 1
ATOM 972 C C . TRP B 1 33 ? 3.992 -18.719 -9.75 1 96.12 33 TRP B C 1
ATOM 974 O O . TRP B 1 33 ? 3.742 -17.734 -9.047 1 96.12 33 TRP B O 1
ATOM 984 N N . LYS B 1 34 ? 4.953 -19.578 -9.586 1 96.5 34 LYS B N 1
ATOM 985 C CA . LYS B 1 34 ? 5.84 -19.375 -8.445 1 96.5 34 LYS B CA 1
ATOM 986 C C . LYS B 1 34 ? 6.586 -18.062 -8.555 1 96.5 34 LYS B C 1
ATOM 988 O O . LYS B 1 34 ? 6.715 -17.328 -7.57 1 96.5 34 LYS B O 1
ATOM 993 N N . ILE B 1 35 ? 6.973 -17.703 -9.672 1 97.19 35 ILE B N 1
ATOM 994 C CA . ILE B 1 35 ? 7.699 -16.469 -9.922 1 97.19 35 ILE B CA 1
ATOM 995 C C . ILE B 1 35 ? 6.766 -15.273 -9.727 1 97.19 35 ILE B C 1
ATOM 997 O O . ILE B 1 35 ? 7.125 -14.297 -9.055 1 97.19 35 ILE B O 1
ATOM 1001 N N . GLN B 1 36 ? 5.551 -15.422 -10.203 1 96.88 36 GLN B N 1
ATOM 1002 C CA . GLN B 1 36 ? 4.59 -14.336 -10.086 1 96.88 36 GLN B CA 1
ATOM 1003 C C . GLN B 1 36 ? 4.211 -14.078 -8.633 1 96.88 36 GLN B C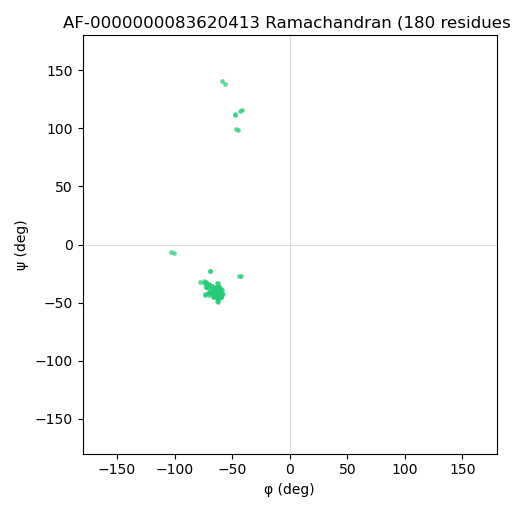 1
ATOM 1005 O O . GLN B 1 36 ? 4.117 -12.93 -8.203 1 96.88 36 GLN B O 1
ATOM 1010 N N . VAL B 1 37 ? 4.031 -15.172 -7.965 1 98.12 37 VAL B N 1
ATOM 1011 C CA . VAL B 1 37 ? 3.682 -15.055 -6.551 1 98.12 37 VAL B CA 1
ATOM 1012 C C . VAL B 1 37 ? 4.812 -14.359 -5.797 1 98.12 37 VAL B C 1
ATOM 1014 O O . VAL B 1 37 ? 4.562 -13.477 -4.973 1 98.12 37 VAL B O 1
ATOM 1017 N N . ALA B 1 38 ? 6 -14.703 -6.066 1 97.88 38 ALA B N 1
ATOM 1018 C CA . ALA B 1 38 ? 7.152 -14.086 -5.402 1 97.88 38 ALA B CA 1
ATOM 1019 C C . ALA B 1 38 ? 7.215 -12.594 -5.688 1 97.88 38 ALA B C 1
ATOM 1021 O O . ALA B 1 38 ? 7.453 -11.789 -4.781 1 97.88 38 ALA B O 1
ATOM 1022 N N . GLU B 1 39 ? 6.973 -12.156 -6.848 1 98.06 39 GLU B N 1
ATOM 1023 C CA . GLU B 1 39 ? 6.98 -10.75 -7.246 1 98.06 39 GLU B CA 1
ATOM 1024 C C . GLU B 1 39 ? 5.859 -9.977 -6.559 1 98.06 39 GLU B C 1
ATOM 1026 O O . GLU B 1 39 ? 6.074 -8.867 -6.066 1 98.06 39 GLU B O 1
ATOM 1031 N N . LEU B 1 40 ? 4.742 -10.578 -6.523 1 98.56 40 LEU B N 1
ATOM 1032 C CA . LEU B 1 40 ? 3.588 -9.93 -5.91 1 98.56 40 LEU B CA 1
ATOM 1033 C C . LEU B 1 40 ? 3.785 -9.781 -4.402 1 98.56 40 LEU B C 1
ATOM 1035 O O . LEU B 1 40 ? 3.396 -8.766 -3.822 1 98.56 40 LEU B O 1
ATOM 1039 N N . LYS B 1 41 ? 4.418 -10.758 -3.836 1 98.31 41 LYS B N 1
ATOM 1040 C CA . LYS B 1 41 ? 4.699 -10.672 -2.406 1 98.31 41 LYS B CA 1
ATOM 1041 C C . LYS B 1 41 ? 5.68 -9.547 -2.1 1 98.31 41 LYS B C 1
ATOM 1043 O O . LYS B 1 41 ? 5.535 -8.844 -1.096 1 98.31 41 LYS B O 1
ATOM 1048 N N . GLN B 1 42 ? 6.617 -9.398 -2.932 1 98.44 42 GLN B N 1
ATOM 1049 C CA . GLN B 1 42 ? 7.566 -8.305 -2.77 1 98.44 42 GLN B CA 1
ATOM 1050 C C . GLN B 1 42 ? 6.875 -6.953 -2.932 1 98.44 42 GLN B C 1
ATOM 1052 O O . GLN B 1 42 ? 7.148 -6.02 -2.174 1 98.44 42 GLN B O 1
ATOM 1057 N N . SER B 1 43 ? 6.059 -6.863 -3.848 1 98.31 43 SER B N 1
ATOM 1058 C CA . SER B 1 43 ? 5.293 -5.645 -4.078 1 98.31 43 SER B CA 1
ATOM 1059 C C . SER B 1 43 ? 4.402 -5.316 -2.881 1 98.31 43 SER B C 1
ATOM 1061 O O . SER B 1 43 ? 4.309 -4.16 -2.467 1 98.31 43 SER B O 1
ATOM 1063 N N . GLU B 1 44 ? 3.76 -6.344 -2.467 1 97.62 44 GLU B N 1
ATOM 1064 C CA . GLU B 1 44 ? 2.885 -6.172 -1.311 1 97.62 44 GLU B CA 1
ATOM 1065 C C . GLU B 1 44 ? 3.662 -5.66 -0.1 1 97.62 44 GLU B C 1
ATOM 1067 O O . GLU B 1 44 ? 3.201 -4.762 0.604 1 97.62 44 GLU B O 1
ATOM 1072 N N . ALA B 1 45 ? 4.801 -6.199 0.104 1 97.88 45 ALA B N 1
ATOM 1073 C CA . ALA B 1 45 ? 5.645 -5.758 1.214 1 97.88 45 ALA B CA 1
ATOM 1074 C C . ALA B 1 45 ? 6.047 -4.293 1.051 1 97.88 45 ALA B C 1
ATOM 1076 O O . ALA B 1 45 ? 6.039 -3.531 2.02 1 97.88 45 ALA B O 1
ATOM 1077 N N . SER B 1 46 ? 6.336 -3.916 -0.075 1 98.5 46 SER B N 1
ATOM 1078 C CA . SER B 1 46 ? 6.699 -2.531 -0.36 1 98.5 46 SER B CA 1
ATOM 1079 C C . SER B 1 46 ? 5.523 -1.591 -0.116 1 98.5 46 SER B C 1
ATOM 1081 O O . SER B 1 46 ? 5.691 -0.52 0.473 1 98.5 46 SER B O 1
ATOM 1083 N N . ALA B 1 47 ? 4.398 -2.047 -0.532 1 98.75 47 ALA B N 1
ATOM 1084 C CA . ALA B 1 47 ? 3.201 -1.229 -0.355 1 98.75 47 ALA B CA 1
ATOM 1085 C C . ALA B 1 47 ? 2.873 -1.051 1.125 1 98.75 47 ALA B C 1
ATOM 1087 O O . ALA B 1 47 ? 2.523 0.048 1.562 1 98.75 47 ALA B O 1
ATOM 1088 N N . LYS B 1 48 ? 2.979 -2.094 1.829 1 98.31 48 LYS B N 1
ATOM 1089 C CA . LYS B 1 48 ? 2.717 -2.031 3.264 1 98.31 48 LYS B CA 1
ATOM 1090 C C . LYS B 1 48 ? 3.699 -1.099 3.963 1 98.31 48 LYS B C 1
ATOM 1092 O O . LYS B 1 48 ? 3.32 -0.356 4.871 1 98.31 48 LYS B O 1
ATOM 1097 N N . SER B 1 49 ? 4.918 -1.067 3.541 1 98.69 49 SER B N 1
ATOM 1098 C CA . SER B 1 49 ? 5.926 -0.155 4.07 1 98.69 49 SER B CA 1
ATOM 1099 C C . SER B 1 49 ? 5.586 1.295 3.744 1 98.69 49 SER B C 1
ATOM 1101 O O . SER B 1 49 ? 5.695 2.172 4.602 1 98.69 49 SER B O 1
ATOM 1103 N N . GLU B 1 50 ? 5.172 1.55 2.605 1 98.81 50 GLU B N 1
ATOM 1104 C CA . GLU B 1 50 ? 4.789 2.896 2.188 1 98.81 50 GLU B CA 1
ATOM 1105 C C . GLU B 1 50 ? 3.584 3.396 2.977 1 98.81 50 GLU B C 1
ATOM 1107 O O . GLU B 1 50 ? 3.545 4.559 3.389 1 98.81 50 GLU B O 1
ATOM 1112 N N . ILE B 1 51 ? 2.656 2.613 3.176 1 98.94 51 ILE B N 1
ATOM 1113 C CA . ILE B 1 51 ? 1.462 2.947 3.943 1 98.94 51 ILE B CA 1
ATOM 1114 C C . ILE B 1 51 ? 1.855 3.344 5.363 1 98.94 51 ILE B C 1
ATOM 1116 O O . ILE B 1 51 ? 1.382 4.355 5.887 1 98.94 51 ILE B O 1
ATOM 1120 N N . SER B 1 52 ? 2.727 2.574 5.891 1 98.88 52 SER B N 1
ATOM 1121 C CA . SER B 1 52 ? 3.193 2.867 7.242 1 98.88 52 SER B CA 1
ATOM 1122 C C . SER B 1 52 ? 3.889 4.223 7.305 1 98.88 52 SER B C 1
ATOM 1124 O O . SER B 1 52 ? 3.67 4.996 8.242 1 98.88 52 SER B O 1
ATOM 1126 N N . LYS B 1 53 ? 4.723 4.453 6.363 1 98.88 53 LYS B N 1
ATOM 1127 C CA . LYS B 1 53 ? 5.426 5.73 6.281 1 98.88 53 LYS B CA 1
ATOM 1128 C C . LYS B 1 53 ? 4.449 6.891 6.156 1 98.88 53 LYS B C 1
ATOM 1130 O O . LYS B 1 53 ? 4.605 7.918 6.82 1 98.88 53 LYS B O 1
ATOM 1135 N N . LEU B 1 54 ? 3.434 6.727 5.453 1 98.88 54 LEU B N 1
ATOM 1136 C CA . LEU B 1 54 ? 2.438 7.77 5.227 1 98.88 54 LEU B CA 1
ATOM 1137 C C . LEU B 1 54 ? 1.605 8.008 6.48 1 98.88 54 LEU B C 1
ATOM 1139 O O . LEU B 1 54 ? 1.27 9.148 6.801 1 98.88 54 LEU B O 1
ATOM 1143 N N . HIS B 1 55 ? 1.331 6.961 7.176 1 98.81 55 HIS B N 1
ATOM 1144 C CA . HIS B 1 55 ? 0.634 7.105 8.445 1 98.81 55 HIS B CA 1
ATOM 1145 C C . HIS B 1 55 ? 1.461 7.914 9.438 1 98.81 55 HIS B C 1
ATOM 1147 O O . HIS B 1 55 ? 0.927 8.781 10.141 1 98.81 55 HIS B O 1
ATOM 1153 N N . LYS B 1 56 ? 2.744 7.637 9.523 1 98.88 56 LYS B N 1
ATOM 1154 C CA . LYS B 1 56 ? 3.631 8.391 10.406 1 98.88 56 LYS B CA 1
ATOM 1155 C C . LYS B 1 56 ? 3.674 9.867 10.023 1 98.88 56 LYS B C 1
ATOM 1157 O O . LYS B 1 56 ? 3.68 10.742 10.891 1 98.88 56 LYS B O 1
ATOM 1162 N N . MET B 1 57 ? 3.627 10.062 8.781 1 98.75 57 MET B N 1
ATOM 1163 C CA . MET B 1 57 ? 3.639 11.438 8.289 1 98.75 57 MET B CA 1
ATOM 1164 C C . MET B 1 57 ? 2.357 12.164 8.68 1 98.75 57 MET B C 1
ATOM 1166 O O . MET B 1 57 ? 2.395 13.336 9.07 1 98.75 57 MET B O 1
ATOM 1170 N N . LEU B 1 58 ? 1.315 11.461 8.594 1 98.69 58 LEU B N 1
ATOM 1171 C CA . LEU B 1 58 ? 0.035 12.047 8.977 1 98.69 58 LEU B CA 1
ATOM 1172 C C . LEU B 1 58 ? -0.002 12.344 10.469 1 98.69 58 LEU B C 1
ATOM 1174 O O . LEU B 1 58 ? -0.536 13.375 10.891 1 98.69 58 LEU B O 1
ATOM 1178 N N . GLU B 1 59 ? 0.55 11.484 11.164 1 98.31 59 GLU B N 1
ATOM 1179 C CA . GLU B 1 59 ? 0.644 11.727 12.602 1 98.31 59 GLU B CA 1
ATOM 1180 C C . GLU B 1 59 ? 1.512 12.938 12.906 1 98.31 59 GLU B C 1
ATOM 1182 O O . GLU B 1 59 ? 1.162 13.758 13.758 1 98.31 59 GLU B O 1
ATOM 1187 N N . ASP B 1 60 ? 2.631 13.125 12.281 1 98.25 60 ASP B N 1
ATOM 1188 C CA . ASP B 1 60 ? 3.518 14.281 12.445 1 98.25 60 ASP B CA 1
ATOM 1189 C C . ASP B 1 60 ? 2.803 15.578 12.078 1 98.25 60 ASP B C 1
ATOM 1191 O O . ASP B 1 60 ? 2.922 16.578 12.789 1 98.25 60 ASP B O 1
ATOM 1195 N N . GLU B 1 61 ? 2.09 15.43 11.016 1 98.12 61 GLU B N 1
ATOM 1196 C CA . GLU B 1 61 ? 1.335 16.609 10.586 1 98.12 61 GLU B CA 1
ATOM 1197 C C . GLU B 1 61 ? 0.27 16.984 11.617 1 98.12 61 GLU B C 1
ATOM 1199 O O . GLU B 1 61 ? 0.022 18.172 11.852 1 98.12 61 GLU B O 1
ATOM 1204 N N . ALA B 1 62 ? -0.331 16.094 12.195 1 97.75 62 ALA B N 1
ATOM 1205 C CA . ALA B 1 62 ? -1.32 16.359 13.234 1 97.75 62 ALA B CA 1
ATOM 1206 C C . ALA B 1 62 ? -0.685 17.062 14.43 1 97.75 62 ALA B C 1
ATOM 1208 O O . ALA B 1 62 ? -1.269 17.984 14.992 1 97.75 62 ALA B O 1
ATOM 1209 N N . HIS B 1 63 ? 0.566 16.672 14.773 1 98.19 63 HIS B N 1
ATOM 1210 C CA . HIS B 1 63 ? 1.282 17.312 15.867 1 98.19 63 HIS B CA 1
ATOM 1211 C C . HIS B 1 63 ? 1.656 18.75 15.523 1 98.19 63 HIS B C 1
ATOM 1213 O O . HIS B 1 63 ? 1.545 19.641 16.359 1 98.19 63 HIS B O 1
ATOM 1219 N N . GLN B 1 64 ? 2.078 18.875 14.297 1 98.12 64 GLN B N 1
ATOM 1220 C CA . GLN B 1 64 ? 2.414 20.234 13.844 1 98.12 64 GLN B CA 1
ATOM 1221 C C . GLN B 1 64 ? 1.182 21.125 13.828 1 98.12 64 GLN B C 1
ATOM 1223 O O . GLN B 1 64 ? 1.256 22.297 14.219 1 98.12 64 GLN B O 1
ATOM 1228 N N . LYS B 1 65 ? 0.036 20.531 13.445 1 98.56 65 LYS B N 1
ATOM 1229 C CA . LYS B 1 65 ? -1.225 21.281 13.445 1 98.56 65 LYS B CA 1
ATOM 1230 C C . LYS B 1 65 ? -1.596 21.734 14.852 1 98.56 65 LYS B C 1
ATOM 1232 O O . LYS B 1 65 ? -2.002 22.875 15.055 1 98.56 65 LYS B O 1
ATOM 1237 N N . GLU B 1 66 ? -1.421 20.844 15.734 1 98.44 66 GLU B N 1
ATOM 1238 C CA . GLU B 1 66 ? -1.719 21.188 17.125 1 98.44 66 GLU B CA 1
ATOM 1239 C C . GLU B 1 66 ? -0.846 22.328 17.609 1 98.44 66 GLU B C 1
ATOM 1241 O O . GLU B 1 66 ? -1.326 23.234 18.312 1 98.44 66 GLU B O 1
ATOM 1246 N N . LYS B 1 67 ? 0.395 22.375 17.219 1 98.69 67 LYS B N 1
ATOM 1247 C CA . LYS B 1 67 ? 1.325 23.438 17.609 1 98.69 67 LYS B CA 1
ATOM 1248 C C . LYS B 1 67 ? 0.9 24.781 17.016 1 98.69 67 LYS B C 1
ATOM 1250 O O . LYS B 1 67 ? 0.923 25.797 17.703 1 98.69 67 LYS B O 1
ATOM 1255 N N . LEU B 1 68 ? 0.508 24.75 15.82 1 98.88 68 LEU B N 1
ATOM 1256 C CA . LEU B 1 68 ? 0.087 25.969 15.148 1 98.88 68 LEU B CA 1
ATOM 1257 C C . LEU B 1 68 ? -1.2 26.516 15.758 1 98.88 68 LEU B C 1
ATOM 1259 O O . LEU B 1 68 ? -1.338 27.719 15.953 1 98.88 68 LEU B O 1
ATOM 1263 N N . GLU B 1 69 ? -2.062 25.594 16.078 1 98.75 69 GLU B N 1
ATOM 1264 C CA . GLU B 1 69 ? -3.303 26 16.734 1 98.75 69 GLU B CA 1
ATOM 1265 C C . GLU B 1 69 ? -3.029 26.609 18.109 1 98.75 69 GLU B C 1
ATOM 1267 O O . GLU B 1 69 ? -3.697 27.562 18.516 1 98.75 69 GLU B O 1
ATOM 1272 N N . GLY B 1 70 ? -2.105 26.125 18.812 1 98.81 70 GLY B N 1
ATOM 1273 C CA . GLY B 1 70 ? -1.688 26.703 20.078 1 98.81 70 GLY B CA 1
ATOM 1274 C C . GLY B 1 70 ? -1.101 28.094 19.938 1 98.81 70 GLY B C 1
ATOM 1275 O O . GLY B 1 70 ? -1.391 28.969 20.75 1 98.81 70 GLY B O 1
ATOM 1276 N N . GLU B 1 71 ? -0.298 28.188 18.906 1 98.88 71 GLU B N 1
ATOM 1277 C CA . GLU B 1 71 ? 0.284 29.5 18.641 1 98.88 71 GLU B CA 1
ATOM 1278 C C . GLU B 1 71 ? -0.794 30.531 18.312 1 98.88 71 GLU B C 1
ATOM 1280 O O . GLU B 1 71 ? -0.725 31.672 18.766 1 98.88 71 GLU B O 1
ATOM 1285 N N . ILE B 1 72 ? -1.778 30.109 17.562 1 98.94 72 ILE B N 1
ATOM 1286 C CA . ILE B 1 72 ? -2.883 31 17.219 1 98.94 72 ILE B CA 1
ATOM 1287 C C . ILE B 1 72 ? -3.633 31.406 18.484 1 98.94 72 ILE B C 1
ATOM 1289 O O . ILE B 1 72 ? -3.943 32.594 18.672 1 98.94 72 ILE B O 1
ATOM 1293 N N . ALA B 1 73 ? -3.869 30.516 19.391 1 98.75 73 ALA B N 1
ATOM 1294 C CA . ALA B 1 73 ? -4.574 30.797 20.641 1 98.75 73 ALA B CA 1
ATOM 1295 C C . ALA B 1 73 ? -3.809 31.812 21.484 1 98.75 73 ALA B C 1
ATOM 1297 O O . ALA B 1 73 ? -4.402 32.719 22.062 1 98.75 73 ALA B O 1
ATOM 1298 N N . ILE B 1 74 ? -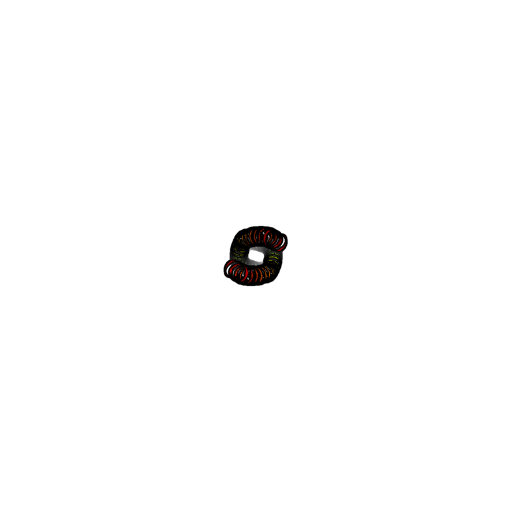2.516 31.656 21.531 1 98.81 74 ILE B N 1
ATOM 1299 C CA . ILE B 1 74 ? -1.661 32.562 22.312 1 98.81 74 ILE B CA 1
ATOM 1300 C C . ILE B 1 74 ? -1.709 33.969 21.719 1 98.81 74 ILE B C 1
ATOM 1302 O O . ILE B 1 74 ? -1.907 34.938 22.438 1 98.81 74 ILE B O 1
ATOM 1306 N N . LEU B 1 75 ? -1.638 34.062 20.406 1 98.69 75 LEU B N 1
ATOM 1307 C CA . LEU B 1 75 ? -1.644 35.344 19.734 1 98.69 75 LEU B CA 1
ATOM 1308 C C . LEU B 1 75 ? -2.992 36.031 19.906 1 98.69 75 LEU B C 1
ATOM 1310 O O . LEU B 1 75 ? -3.047 37.25 20.141 1 98.69 75 LEU B O 1
ATOM 1314 N N . GLN B 1 76 ? -4.059 35.219 19.812 1 98.56 76 GLN B N 1
ATOM 1315 C CA . GLN B 1 76 ? -5.391 35.781 20.016 1 98.56 76 GLN B CA 1
ATOM 1316 C C . GLN B 1 76 ? -5.555 36.344 21.422 1 98.56 76 GLN B C 1
ATOM 1318 O O . GLN B 1 76 ? -6.145 37.406 21.625 1 98.56 76 GLN B O 1
ATOM 1323 N N . SER B 1 77 ? -5.035 35.594 22.328 1 98.56 77 SER B N 1
ATOM 1324 C CA . SER B 1 77 ? -5.109 36 23.719 1 98.56 77 SER B CA 1
ATOM 1325 C C . SER B 1 77 ? -4.324 37.312 23.938 1 98.56 77 SER B C 1
ATOM 1327 O O . SER B 1 77 ? -4.797 38.219 24.609 1 98.56 77 SER B O 1
ATOM 1329 N N . GLN B 1 78 ? -3.168 37.375 23.328 1 97.12 78 GLN B N 1
ATOM 1330 C CA . GLN B 1 78 ? -2.324 38.562 23.438 1 97.12 78 GLN B CA 1
ATOM 1331 C C . GLN B 1 78 ? -2.98 39.781 22.781 1 97.12 78 GLN B C 1
ATOM 1333 O O . GLN B 1 78 ? -2.947 40.875 23.312 1 97.12 78 GLN B O 1
ATOM 1338 N N . LEU B 1 79 ? -3.617 39.531 21.656 1 95.81 79 LEU B N 1
ATOM 1339 C CA . LEU B 1 79 ? -4.305 40.594 20.922 1 95.81 79 LEU B CA 1
ATOM 1340 C C . LEU B 1 79 ? -5.48 41.125 21.734 1 95.81 79 LEU B C 1
ATOM 1342 O O . LEU B 1 79 ? -5.68 42.344 21.797 1 95.81 79 LEU B O 1
ATOM 1346 N N . LEU B 1 80 ? -6.227 40.188 22.344 1 95.69 80 LEU B N 1
ATOM 1347 C CA . LEU B 1 80 ? -7.355 40.594 23.172 1 95.69 80 LEU B CA 1
ATOM 1348 C C . LEU B 1 80 ? -6.883 41.406 24.359 1 95.69 80 LEU B C 1
ATOM 1350 O O . LEU B 1 80 ? -7.488 42.438 24.688 1 95.69 80 LEU B O 1
ATOM 1354 N N . GLN B 1 81 ? -5.758 41.062 25.031 1 92.75 81 GLN B N 1
ATOM 1355 C CA . GLN B 1 81 ? -5.215 41.781 26.188 1 92.75 81 GLN B CA 1
ATOM 1356 C C . GLN B 1 81 ? -4.758 43.188 25.797 1 92.75 81 GLN B C 1
ATOM 1358 O O . GLN B 1 81 ? -5.074 44.156 26.5 1 92.75 81 GLN B O 1
ATOM 1363 N N . LEU B 1 82 ? -4.172 43.344 24.641 1 89 82 LEU B N 1
ATOM 1364 C CA . LEU B 1 82 ? -3.686 44.656 24.203 1 89 82 LEU B CA 1
ATOM 1365 C C . LEU B 1 82 ? -4.848 45.562 23.828 1 89 82 LEU B C 1
ATOM 1367 O O . LEU B 1 82 ? -4.805 46.781 24.078 1 89 82 LEU B O 1
ATOM 1371 N N . SER B 1 83 ? -5.84 44.969 23.344 1 86.12 83 SER B N 1
ATOM 1372 C CA . SER B 1 83 ? -7.012 45.719 22.938 1 86.12 83 SER B CA 1
ATOM 1373 C C . SER B 1 83 ? -7.754 46.281 24.156 1 86.12 83 SER B C 1
ATOM 1375 O O . SER B 1 83 ? -8.234 47.406 24.125 1 86.12 83 SER B O 1
ATOM 1377 N N . LEU B 1 84 ? -7.816 45.562 25.234 1 85.62 84 LEU B N 1
ATOM 1378 C CA . LEU B 1 84 ? -8.477 46 26.469 1 85.62 84 LEU B CA 1
ATOM 1379 C C . LEU B 1 84 ? -7.68 47.094 27.156 1 85.62 84 LEU B C 1
ATOM 1381 O O . LEU B 1 84 ? -8.258 48.062 27.688 1 85.62 84 LEU B O 1
ATOM 1385 N N . GLU B 1 85 ? -6.379 47.031 27.109 1 79 85 GLU B N 1
ATOM 1386 C CA . GLU B 1 85 ? -5.504 48.031 27.703 1 79 85 GLU B CA 1
ATOM 1387 C C . GLU B 1 85 ? -5.562 49.344 26.938 1 79 85 GLU B C 1
ATOM 1389 O O . GLU B 1 85 ? -5.559 50.438 27.531 1 79 85 GLU B O 1
ATOM 1394 N N . ALA B 1 86 ? -5.707 49.406 25.734 1 76.62 86 ALA B N 1
ATOM 1395 C CA . ALA B 1 86 ? -5.797 50.594 24.891 1 76.62 86 ALA B CA 1
ATOM 1396 C C . ALA B 1 86 ? -7.117 51.312 25.109 1 76.62 86 ALA B C 1
ATOM 1398 O O . ALA B 1 86 ? -7.156 52.531 25.125 1 76.62 86 ALA B O 1
ATOM 1399 N N . ASP B 1 87 ? -8.141 50.688 25.219 1 71.69 87 ASP B N 1
ATOM 1400 C CA . ASP B 1 87 ? -9.445 51.281 25.453 1 71.69 87 ASP B CA 1
ATOM 1401 C C . ASP B 1 87 ? -9.484 52 26.797 1 71.69 87 ASP B C 1
ATOM 1403 O O . ASP B 1 87 ? -10.102 53.062 26.938 1 71.69 87 ASP B O 1
ATOM 1407 N N . GLU B 1 88 ? -8.766 51.5 27.781 1 70.81 88 GLU B N 1
ATOM 1408 C CA . GLU B 1 88 ? -8.727 52.125 29.109 1 70.81 88 GLU B CA 1
ATOM 1409 C C . GLU B 1 88 ? -7.965 53.438 29.062 1 70.81 88 GLU B C 1
ATOM 1411 O O . GLU B 1 88 ? -8.336 54.406 29.75 1 70.81 88 GLU B O 1
ATOM 1416 N N . VAL B 1 89 ? -7.02 53.625 28.328 1 68.25 89 VAL B N 1
ATOM 1417 C CA . VAL B 1 89 ? -6.219 54.844 28.266 1 68.25 89 VAL B CA 1
ATOM 1418 C C . VAL B 1 89 ? -6.98 55.906 27.484 1 68.25 89 VAL B C 1
ATOM 1420 O O . VAL B 1 89 ? -6.844 57.094 27.766 1 68.25 89 VAL B O 1
ATOM 1423 N N . ARG B 1 90 ? -7.793 55.406 26.469 1 65.56 90 ARG B N 1
ATOM 1424 C CA . ARG B 1 90 ? -8.586 56.375 25.703 1 65.56 90 ARG B CA 1
ATOM 1425 C C . ARG B 1 90 ? -9.695 56.969 26.562 1 65.56 90 ARG B C 1
ATOM 1427 O O . ARG B 1 90 ? -10.125 58.125 26.328 1 65.56 90 ARG B O 1
ATOM 1434 N N . TYR B 1 91 ? -10.062 56.344 27.5 1 63.44 91 TYR B N 1
ATOM 1435 C CA . TYR B 1 91 ? -11.18 56.781 28.328 1 63.44 91 TYR B CA 1
ATOM 1436 C C . TYR B 1 91 ? -10.688 57.438 29.609 1 63.44 91 TYR B C 1
ATOM 1438 O O . TYR B 1 91 ? -11.484 57.906 30.406 1 63.44 91 TYR B O 1
ATOM 1446 N N . THR B 1 92 ? -9.359 57.375 29.859 1 54.56 92 THR B N 1
ATOM 1447 C CA . THR B 1 92 ? -8.805 58.125 30.984 1 54.56 92 THR B CA 1
ATOM 1448 C C . THR B 1 92 ? -8.102 59.375 30.5 1 54.56 92 THR B C 1
ATOM 1450 O O . THR B 1 92 ? -8.195 60.438 31.141 1 54.56 92 THR B O 1
#

Sequence (184 aa):
IPGVSAEEMADLKKMLQKETLLRKAAEGETNNWKIQVAELKQSEASAKSEISKLHKMLEDEAHQKEKLEGEIAILQSQLLQLSLEADEVRYTIPGVSAEEMADLKKMLQKETLLRKAAEGETNNWKIQVAELKQSEASAKSEISKLHKMLEDEAHQKEKLEGEIAILQSQLLQLSLEADEVRYT

Organism: NCBI:txid97028

pLDDT: mean 92.14, std 11.68, range [46.03, 98.94]

Solvent-accessible surface area (backbone atoms only — not comparable to full-atom values): 9695 Å² total; per-residue (Å²): 121,85,72,54,48,75,64,58,53,54,49,50,53,50,49,38,52,51,34,47,51,52,26,54,50,28,44,51,51,31,53,52,41,53,51,50,43,54,52,50,50,53,50,43,52,52,46,54,50,50,45,51,55,50,50,53,48,49,50,51,49,51,53,52,48,51,51,51,53,50,52,43,50,52,48,51,50,53,43,53,54,52,54,56,55,52,54,52,61,74,74,102,122,86,72,54,47,74,63,56,53,53,50,52,52,51,50,37,52,53,34,48,52,53,24,53,50,28,45,50,50,31,54,52,40,54,52,50,43,54,52,50,51,52,50,43,53,52,47,55,52,51,44,50,54,50,52,52,50,50,51,52,49,50,52,52,48,52,51,51,53,50,50,42,51,51,48,51,51,51,42,54,54,54,52,58,55,52,56,54,59,74,73,101